Protein AF-A0A5E4IWR0-F1 (afdb_monomer_lite)

Foldseek 3Di:
DPPPDVLVVLLVVLVVQLVVLVVQLVVLVVVVVVVDPPVVSNVVSVVSNVVSVVSSVVSVLVVQLSQKDKDWDWDQDPVRDIWIWIKMWHDQPHDIDIGTQGTCVVAPPVRSSVSSSVVSCVSVVVVPPPDD

pLDDT: mean 89.86, std 14.15, range [32.12, 98.12]

Sequence (132 aa):
MTSRTDTMERVKELRAEARQAEQGLKAAHKLARAGIDIKEILEDLSGKQADALGEARELKPRARLEDLSVYKVEKKGTKGKANEYWHATWRHGQKVCNFYLGSCKKLAREQALQKAKKMKAEDLGITALSMT

Radius of gyration: 22.67 Å; chains: 1; bounding box: 53×34×69 Å

Secondary structure (DSSP, 8-state):
-----HHHHHHHHHHHHHHHHHHHHHHHHHHHHTT---HHHHHHHHHHHHHHHHHHHHHHHHHHHH--EEEEEEEE-TTS-EEEEEEEEEEETTEEEEEEEEETTT--HHHHHHHHHHHHHHHTTGGGSS--

Structure (mmCIF, N/CA/C/O backbone):
data_AF-A0A5E4IWR0-F1
#
_entry.id   AF-A0A5E4IWR0-F1
#
loop_
_atom_site.group_PDB
_atom_site.id
_atom_site.type_symbol
_atom_site.label_atom_id
_atom_site.label_alt_id
_atom_site.label_comp_id
_atom_site.label_asym_id
_atom_site.label_entity_id
_atom_site.label_seq_id
_atom_site.pdbx_PDB_ins_code
_atom_site.Cartn_x
_atom_site.Cartn_y
_atom_site.Cartn_z
_atom_site.occupancy
_atom_site.B_iso_or_equiv
_atom_site.auth_seq_id
_atom_site.auth_comp_id
_atom_site.auth_asym_id
_atom_site.auth_atom_id
_atom_site.pdbx_PDB_model_num
ATOM 1 N N . MET A 1 1 ? -8.182 10.194 3.406 1.00 36.28 1 MET A N 1
ATOM 2 C CA . MET A 1 1 ? -7.308 9.516 4.381 1.00 36.28 1 MET A CA 1
ATOM 3 C C . MET A 1 1 ? -6.332 8.657 3.591 1.00 36.28 1 MET A C 1
ATOM 5 O O . MET A 1 1 ? -6.697 7.584 3.142 1.00 36.28 1 MET A O 1
ATOM 9 N N . THR A 1 2 ? -5.161 9.194 3.262 1.00 43.69 2 THR A N 1
ATOM 10 C CA . THR A 1 2 ? -4.037 8.418 2.727 1.00 43.69 2 THR A CA 1
ATOM 11 C C . THR A 1 2 ? -3.359 7.797 3.937 1.00 43.69 2 THR A C 1
ATOM 13 O O . THR A 1 2 ? -2.675 8.509 4.670 1.00 43.69 2 THR A O 1
ATOM 16 N N . SER A 1 3 ? -3.587 6.513 4.216 1.00 48.94 3 SER A N 1
ATOM 17 C CA . SER A 1 3 ? -2.733 5.819 5.175 1.00 48.94 3 SER A CA 1
ATOM 18 C C . SER A 1 3 ? -1.317 5.808 4.586 1.00 48.94 3 SER A C 1
ATOM 20 O O . SER A 1 3 ? -1.028 5.096 3.622 1.00 48.94 3 SER A O 1
ATOM 22 N N . ARG A 1 4 ? -0.442 6.667 5.095 1.00 60.12 4 ARG A N 1
ATOM 23 C CA . ARG A 1 4 ? 0.992 6.578 4.831 1.00 60.12 4 ARG A CA 1
ATOM 24 C C . ARG A 1 4 ? 1.492 5.389 5.638 1.00 60.12 4 ARG A C 1
ATOM 26 O O . ARG A 1 4 ? 1.684 5.518 6.841 1.00 60.12 4 ARG A O 1
ATOM 33 N N . THR A 1 5 ? 1.571 4.222 5.011 1.00 79.69 5 THR A N 1
ATOM 34 C CA . THR A 1 5 ? 2.275 3.069 5.578 1.00 79.69 5 THR A CA 1
ATOM 35 C C . THR A 1 5 ? 3.553 2.894 4.782 1.00 79.69 5 THR A C 1
ATOM 37 O O . THR A 1 5 ? 3.540 3.093 3.565 1.00 79.69 5 THR A O 1
ATOM 40 N N . ASP A 1 6 ? 4.642 2.528 5.451 1.00 87.25 6 ASP A N 1
ATOM 41 C CA . ASP A 1 6 ? 5.954 2.387 4.810 1.00 87.25 6 ASP A CA 1
ATOM 42 C C . ASP A 1 6 ? 5.887 1.400 3.633 1.00 87.25 6 ASP A C 1
ATOM 44 O O . ASP A 1 6 ? 6.414 1.666 2.556 1.00 87.25 6 ASP A O 1
ATOM 48 N N . THR A 1 7 ? 5.108 0.319 3.775 1.00 90.81 7 THR A N 1
ATOM 49 C CA . THR A 1 7 ? 4.860 -0.645 2.693 1.00 90.81 7 THR A CA 1
ATOM 50 C C . THR A 1 7 ? 4.169 -0.006 1.482 1.00 90.81 7 THR A C 1
ATOM 52 O O . THR A 1 7 ? 4.489 -0.335 0.342 1.00 90.81 7 THR A O 1
ATOM 55 N N . MET A 1 8 ? 3.208 0.904 1.687 1.00 89.44 8 MET A N 1
ATOM 56 C CA . MET A 1 8 ? 2.529 1.583 0.578 1.00 89.44 8 MET A CA 1
ATOM 57 C C . MET A 1 8 ? 3.443 2.599 -0.111 1.00 89.44 8 MET A C 1
ATOM 59 O O . MET A 1 8 ? 3.373 2.734 -1.332 1.00 89.44 8 MET A O 1
ATOM 63 N N . GLU A 1 9 ? 4.285 3.309 0.642 1.00 91.88 9 GLU A N 1
ATOM 64 C CA . GLU A 1 9 ? 5.282 4.206 0.050 1.00 91.88 9 GLU A CA 1
ATOM 65 C C . GLU A 1 9 ? 6.299 3.413 -0.777 1.00 91.88 9 GLU A C 1
ATOM 67 O O . GLU A 1 9 ? 6.482 3.733 -1.951 1.00 91.88 9 GLU A O 1
ATOM 72 N N . ARG A 1 10 ? 6.798 2.277 -0.272 1.00 94.50 10 ARG A N 1
ATOM 73 C CA . ARG A 1 10 ? 7.666 1.381 -1.052 1.00 94.50 10 ARG A CA 1
ATOM 74 C C . ARG A 1 10 ? 6.998 0.885 -2.339 1.00 94.50 10 ARG A C 1
ATOM 76 O O . ARG A 1 10 ? 7.603 0.908 -3.404 1.00 94.50 10 ARG A O 1
ATOM 83 N N . VAL A 1 11 ? 5.714 0.508 -2.294 1.00 94.44 11 VAL A N 1
ATOM 84 C CA . VAL A 1 11 ? 4.952 0.132 -3.507 1.00 94.44 11 VAL A CA 1
ATOM 85 C C . VAL A 1 11 ? 4.881 1.281 -4.523 1.00 94.44 11 VAL A C 1
ATOM 87 O O . VAL A 1 11 ? 4.863 1.030 -5.731 1.00 94.44 11 VAL A O 1
ATOM 90 N N . LYS A 1 12 ? 4.797 2.541 -4.078 1.00 93.94 12 LYS A N 1
ATOM 91 C CA . LYS A 1 12 ? 4.804 3.699 -4.987 1.00 93.94 12 LYS A CA 1
ATOM 92 C C . LYS A 1 12 ? 6.186 3.940 -5.580 1.00 93.94 12 LYS A C 1
ATOM 94 O O . LYS A 1 12 ? 6.253 4.210 -6.776 1.00 93.94 12 LYS A O 1
ATOM 99 N N . GLU A 1 13 ? 7.235 3.830 -4.772 1.00 96.62 13 GLU A N 1
ATOM 100 C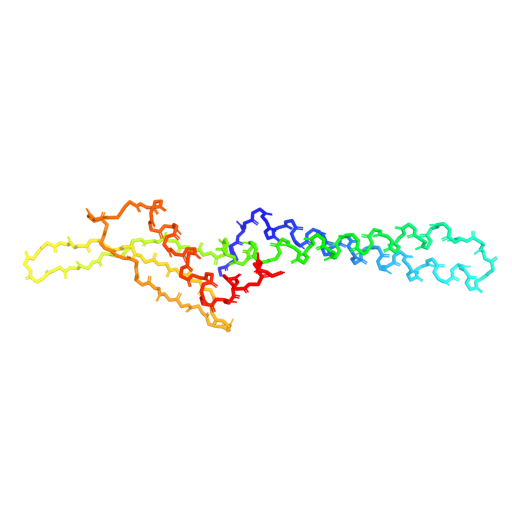 CA . GLU A 1 13 ? 8.631 3.948 -5.208 1.00 96.62 13 GLU A CA 1
ATOM 101 C C . GLU A 1 13 ? 8.947 2.916 -6.285 1.00 96.62 13 GLU A C 1
ATOM 103 O O . GLU A 1 13 ? 9.302 3.293 -7.395 1.00 96.62 13 GLU A O 1
ATOM 108 N N . LEU A 1 14 ? 8.652 1.641 -6.036 1.00 97.69 14 LEU A N 1
ATOM 109 C CA . LEU A 1 14 ? 8.834 0.560 -7.009 1.00 97.69 14 LEU A CA 1
ATOM 110 C C . LEU A 1 14 ? 8.083 0.810 -8.323 1.00 97.69 14 LEU A C 1
ATOM 112 O O . LEU A 1 14 ? 8.582 0.560 -9.417 1.00 97.69 14 LEU A O 1
ATOM 116 N N . ARG A 1 15 ? 6.868 1.364 -8.253 1.00 97.25 15 ARG A N 1
ATOM 117 C CA . ARG A 1 15 ? 6.136 1.757 -9.466 1.00 97.25 15 ARG A CA 1
ATOM 118 C C . ARG A 1 15 ? 6.764 2.950 -10.176 1.00 97.25 15 ARG A C 1
ATOM 120 O O . ARG A 1 15 ? 6.609 3.058 -11.391 1.00 97.25 15 ARG A O 1
ATOM 127 N N . ALA A 1 16 ? 7.392 3.867 -9.450 1.00 97.81 16 ALA A N 1
ATOM 128 C CA . ALA A 1 16 ? 8.133 4.971 -10.043 1.00 97.81 16 ALA A CA 1
ATOM 129 C C . ALA A 1 16 ? 9.412 4.459 -10.721 1.00 97.81 16 ALA A C 1
ATOM 131 O O . ALA A 1 16 ? 9.645 4.812 -11.874 1.00 97.81 16 ALA A O 1
ATOM 132 N N . GLU A 1 17 ? 10.151 3.556 -10.073 1.00 97.31 17 GLU A N 1
ATOM 133 C CA . GLU A 1 17 ? 11.317 2.860 -10.633 1.00 97.31 17 GLU A CA 1
ATOM 134 C C . GLU A 1 17 ? 10.945 2.119 -11.929 1.00 97.31 17 GLU A C 1
ATOM 136 O O . GLU A 1 17 ? 11.552 2.348 -12.976 1.00 97.31 17 GLU A O 1
ATOM 141 N N . ALA A 1 18 ? 9.864 1.329 -11.916 1.00 97.88 18 ALA A N 1
ATOM 142 C CA . ALA A 1 18 ? 9.372 0.630 -13.105 1.00 97.88 18 ALA A CA 1
ATOM 143 C C . ALA A 1 18 ? 9.004 1.585 -14.256 1.00 97.88 18 ALA A C 1
ATOM 145 O O . ALA A 1 18 ? 9.271 1.297 -15.423 1.00 97.88 18 ALA A O 1
ATOM 146 N N . ARG A 1 19 ? 8.401 2.742 -13.948 1.00 98.12 19 ARG A N 1
ATOM 147 C CA . ARG A 1 19 ? 8.081 3.771 -14.955 1.00 98.12 19 ARG A CA 1
ATOM 148 C C . ARG A 1 19 ? 9.333 4.427 -15.519 1.00 98.12 19 ARG A C 1
ATOM 150 O O . ARG A 1 19 ? 9.372 4.735 -16.707 1.00 98.12 19 ARG A O 1
ATOM 157 N N . GLN A 1 20 ? 10.339 4.664 -14.685 1.00 97.94 20 GLN A N 1
ATOM 158 C CA . GLN A 1 20 ? 11.612 5.215 -15.132 1.00 97.94 20 GLN A CA 1
ATOM 159 C C . GLN A 1 20 ? 12.335 4.226 -16.053 1.00 97.94 20 GLN A C 1
ATOM 161 O O . GLN A 1 20 ? 12.803 4.622 -17.120 1.00 97.94 20 GLN A O 1
ATOM 166 N N . ALA A 1 21 ? 12.344 2.937 -15.703 1.00 97.31 21 ALA A N 1
ATOM 167 C CA . ALA A 1 21 ? 12.871 1.879 -16.559 1.00 97.31 21 ALA A CA 1
ATOM 168 C C . ALA A 1 21 ? 12.120 1.801 -17.903 1.00 97.31 21 ALA A C 1
ATOM 170 O O . ALA A 1 21 ? 12.752 1.742 -18.954 1.00 97.31 21 ALA A O 1
ATOM 171 N N . GLU A 1 22 ? 10.787 1.923 -17.901 1.00 97.75 22 GLU A N 1
ATOM 172 C CA . GLU A 1 22 ? 9.972 1.980 -19.126 1.00 97.75 22 GLU A CA 1
ATOM 173 C C . GLU A 1 22 ? 10.346 3.168 -20.032 1.00 97.75 22 GLU A C 1
ATOM 175 O O . GLU A 1 22 ? 10.428 3.039 -21.257 1.00 97.75 22 GLU A O 1
ATOM 180 N N . GLN A 1 23 ? 10.575 4.347 -19.448 1.00 98.06 23 GLN A N 1
ATOM 181 C CA . GLN A 1 23 ? 11.035 5.520 -20.198 1.00 98.06 23 GLN A CA 1
ATOM 182 C C . GLN A 1 23 ? 12.432 5.289 -20.786 1.00 98.06 23 GLN A C 1
ATOM 184 O O . GLN A 1 23 ? 12.662 5.619 -21.952 1.00 98.06 23 GLN A O 1
ATOM 189 N N . GLY A 1 24 ? 13.326 4.666 -20.012 1.00 97.38 24 GLY A N 1
ATOM 190 C CA . GLY A 1 24 ? 14.638 4.225 -20.474 1.00 97.38 24 GLY A CA 1
ATOM 191 C C . GLY A 1 24 ? 14.536 3.266 -21.659 1.00 97.38 24 GLY A C 1
ATOM 192 O O . GLY A 1 24 ? 15.173 3.501 -22.680 1.00 97.38 24 GLY A O 1
ATOM 193 N N . LEU A 1 25 ? 13.672 2.248 -21.582 1.00 97.81 25 LEU A N 1
ATOM 194 C CA . LEU A 1 25 ? 13.433 1.294 -22.672 1.00 97.81 25 LEU A CA 1
ATOM 195 C C . LEU A 1 25 ? 12.947 1.991 -23.943 1.00 97.81 25 LEU A C 1
ATOM 197 O O . LEU A 1 25 ? 13.422 1.695 -25.037 1.00 97.81 25 LEU A O 1
ATOM 201 N N . LYS A 1 26 ? 12.039 2.967 -23.824 1.00 97.69 26 LYS A N 1
ATOM 202 C CA . LYS A 1 26 ? 11.575 3.761 -24.975 1.00 97.69 26 LYS A CA 1
ATOM 203 C C . LYS A 1 26 ? 12.714 4.538 -25.633 1.00 97.69 26 LYS A C 1
ATOM 205 O O . LYS A 1 26 ? 12.745 4.633 -26.859 1.00 97.69 26 LYS A O 1
ATOM 210 N N . ALA A 1 27 ? 13.624 5.111 -24.845 1.00 97.12 27 ALA A N 1
ATOM 211 C CA . ALA A 1 27 ? 14.798 5.807 -25.366 1.00 97.12 27 ALA A CA 1
ATOM 212 C C . ALA A 1 27 ? 15.786 4.824 -26.013 1.00 97.12 27 ALA A C 1
ATOM 214 O O . ALA A 1 27 ? 16.188 5.026 -27.156 1.00 97.12 27 ALA A O 1
ATOM 215 N N . ALA A 1 28 ? 16.085 3.721 -25.328 1.00 96.12 28 ALA A N 1
ATOM 216 C CA . ALA A 1 28 ? 16.936 2.643 -25.804 1.00 96.12 28 ALA A CA 1
ATOM 217 C C . ALA A 1 28 ? 16.430 2.094 -27.152 1.00 96.12 28 ALA A C 1
ATOM 219 O O . ALA A 1 28 ? 17.150 2.123 -28.145 1.00 96.12 28 ALA A O 1
ATOM 220 N N . HIS A 1 29 ? 15.150 1.740 -27.274 1.00 96.94 29 HIS A N 1
ATOM 221 C CA . HIS A 1 29 ? 14.585 1.269 -28.542 1.00 96.94 29 HIS A CA 1
ATOM 222 C C . HIS A 1 29 ? 14.750 2.253 -29.711 1.00 96.94 29 HIS A C 1
ATOM 224 O O . HIS A 1 29 ? 14.882 1.811 -30.852 1.00 96.94 29 HIS A O 1
ATOM 230 N N . LYS A 1 30 ? 14.760 3.573 -29.472 1.00 97.12 30 LYS A N 1
ATOM 231 C CA . LYS A 1 30 ? 15.048 4.558 -30.532 1.00 97.12 30 LYS A CA 1
ATOM 232 C C . LYS A 1 30 ? 16.503 4.481 -30.995 1.00 97.12 30 LYS A C 1
ATOM 234 O O . LYS A 1 30 ? 16.745 4.559 -32.194 1.00 97.12 30 LYS A O 1
ATOM 239 N N . LEU A 1 31 ? 17.441 4.297 -30.068 1.00 96.38 31 LEU A N 1
ATOM 240 C CA . LEU A 1 31 ? 18.866 4.135 -30.370 1.00 96.38 31 LEU A CA 1
ATOM 241 C C . LEU A 1 31 ? 19.137 2.820 -31.113 1.00 96.38 31 LEU A C 1
ATOM 243 O O . LEU A 1 31 ? 19.823 2.833 -32.131 1.00 96.38 31 LEU A O 1
ATOM 247 N N . ALA A 1 32 ? 18.511 1.718 -30.691 1.00 95.94 32 ALA A N 1
ATOM 248 C CA . ALA A 1 32 ? 18.590 0.442 -31.408 1.00 95.94 32 ALA A CA 1
ATOM 249 C C . ALA A 1 32 ? 18.075 0.559 -32.853 1.00 95.94 32 ALA A C 1
ATOM 251 O O . ALA A 1 32 ? 18.695 0.051 -33.782 1.00 95.94 32 ALA A O 1
ATOM 252 N N . ARG A 1 33 ? 16.969 1.286 -33.075 1.00 95.88 33 ARG A N 1
ATOM 253 C CA . ARG A 1 33 ? 16.451 1.565 -34.430 1.00 95.88 33 ARG A CA 1
ATOM 254 C C . ARG A 1 33 ? 17.398 2.413 -35.280 1.00 95.88 33 ARG A C 1
ATOM 256 O O . ARG A 1 33 ? 17.326 2.332 -36.500 1.00 95.88 33 ARG A O 1
ATOM 263 N N . ALA A 1 34 ? 18.264 3.206 -34.654 1.00 96.81 34 ALA A N 1
ATOM 264 C CA . ALA A 1 34 ? 19.317 3.960 -35.328 1.00 96.81 34 ALA A CA 1
ATOM 265 C C . ALA A 1 34 ? 20.583 3.118 -35.597 1.00 96.81 34 ALA A C 1
ATOM 267 O O . ALA A 1 34 ? 21.579 3.659 -36.066 1.00 96.81 34 ALA A O 1
ATOM 268 N N . GLY A 1 35 ? 20.551 1.810 -35.312 1.00 96.06 35 GLY A N 1
ATOM 269 C CA . GLY A 1 35 ? 21.657 0.883 -35.562 1.00 96.06 35 GLY A CA 1
ATOM 270 C C . GLY A 1 35 ? 22.710 0.835 -34.455 1.00 96.06 35 GLY A C 1
ATOM 271 O O . GLY A 1 35 ? 23.766 0.244 -34.660 1.00 96.06 35 GLY A O 1
ATOM 272 N N . ILE A 1 36 ? 22.451 1.445 -33.295 1.00 97.25 36 ILE A N 1
ATOM 273 C CA . ILE A 1 36 ? 23.368 1.397 -32.151 1.00 97.25 36 ILE A CA 1
ATOM 274 C C . ILE A 1 36 ? 23.147 0.079 -31.407 1.00 97.25 36 ILE A C 1
ATOM 276 O O . ILE A 1 36 ? 22.021 -0.217 -30.998 1.00 97.25 36 ILE A O 1
ATOM 280 N N . ASP A 1 37 ? 24.214 -0.695 -31.204 1.00 96.44 37 ASP A N 1
ATOM 281 C CA . ASP A 1 37 ? 24.151 -1.888 -30.364 1.00 96.44 37 ASP A CA 1
ATOM 282 C C . ASP A 1 37 ? 24.058 -1.489 -28.888 1.00 96.44 37 ASP A C 1
ATOM 284 O O . ASP A 1 37 ? 24.967 -0.899 -28.308 1.00 96.44 37 ASP A O 1
ATOM 288 N N . ILE A 1 38 ? 22.898 -1.767 -28.308 1.00 96.69 38 ILE A N 1
ATOM 289 C CA . ILE A 1 38 ? 22.527 -1.425 -26.935 1.00 96.69 38 ILE A CA 1
ATOM 290 C C . ILE A 1 38 ? 21.766 -2.584 -26.279 1.00 96.69 38 ILE A C 1
ATOM 292 O O . ILE A 1 38 ? 20.896 -2.370 -25.431 1.00 96.69 38 ILE A O 1
ATOM 296 N N . LYS A 1 39 ? 22.024 -3.819 -26.725 1.00 95.94 39 LYS A N 1
ATOM 297 C CA . LYS A 1 39 ? 21.284 -5.005 -26.277 1.00 95.94 39 LYS A CA 1
ATOM 298 C C . LYS A 1 39 ? 21.333 -5.176 -24.756 1.00 95.94 39 LYS A C 1
ATOM 300 O O . LYS A 1 39 ? 20.289 -5.355 -24.138 1.00 95.94 39 LYS A O 1
ATOM 305 N N . GLU A 1 40 ? 22.516 -5.036 -24.165 1.00 96.44 40 GLU A N 1
ATOM 306 C CA . GLU A 1 40 ? 22.722 -5.143 -22.715 1.00 96.44 40 GLU A CA 1
ATOM 307 C C . GLU A 1 40 ? 21.895 -4.100 -21.945 1.00 96.44 40 GLU A C 1
ATOM 309 O O . GLU A 1 40 ? 21.220 -4.423 -20.975 1.00 96.44 40 GLU A O 1
ATOM 314 N N . ILE A 1 41 ? 21.828 -2.861 -22.448 1.00 96.25 41 ILE A N 1
ATOM 315 C CA . ILE A 1 41 ? 21.018 -1.791 -21.845 1.00 96.25 41 ILE A CA 1
ATOM 316 C C . ILE A 1 41 ? 19.521 -2.137 -21.887 1.00 96.25 41 ILE A C 1
ATOM 318 O O . ILE A 1 41 ? 18.790 -1.844 -20.940 1.00 96.25 41 ILE A O 1
ATOM 322 N N . LEU A 1 42 ? 19.043 -2.740 -22.980 1.00 97.06 42 LEU A N 1
ATOM 323 C CA . LEU A 1 42 ? 17.651 -3.183 -23.092 1.00 97.06 42 LEU A CA 1
ATOM 324 C C . LEU A 1 42 ? 17.336 -4.308 -22.102 1.00 97.06 42 LEU A C 1
ATOM 326 O O . LEU A 1 42 ? 16.290 -4.261 -21.455 1.00 97.06 42 LEU A O 1
ATOM 330 N N . GLU A 1 43 ? 18.228 -5.290 -21.973 1.00 97.50 43 GLU A N 1
ATOM 331 C CA . GLU A 1 43 ? 18.077 -6.406 -21.034 1.00 97.50 43 GLU A CA 1
ATOM 332 C C . GLU A 1 43 ? 18.063 -5.907 -19.583 1.00 97.50 43 GLU A C 1
ATOM 334 O O . GLU A 1 43 ? 17.121 -6.207 -18.846 1.00 97.50 43 GLU A O 1
ATOM 339 N N . ASP A 1 44 ? 19.007 -5.044 -19.207 1.00 97.62 44 ASP A N 1
ATOM 340 C CA . ASP A 1 44 ? 19.095 -4.441 -17.875 1.00 97.62 44 ASP A CA 1
ATOM 341 C C . ASP A 1 44 ? 17.848 -3.639 -17.498 1.00 97.62 44 ASP A C 1
ATOM 343 O O . ASP A 1 44 ? 17.313 -3.758 -16.392 1.00 97.62 44 ASP A O 1
ATOM 347 N N . LEU A 1 45 ? 17.382 -2.776 -18.404 1.00 97.69 45 LEU A N 1
ATOM 348 C CA . LEU A 1 45 ? 16.205 -1.950 -18.147 1.00 97.69 45 LEU A CA 1
ATOM 349 C C . LEU A 1 45 ? 14.933 -2.799 -18.088 1.00 97.69 45 LEU A C 1
ATOM 351 O O . LEU A 1 45 ? 14.055 -2.517 -17.271 1.00 97.69 45 LEU A O 1
ATOM 355 N N . SER A 1 46 ? 14.842 -3.847 -18.909 1.00 97.50 46 SER A N 1
ATOM 356 C CA . SER A 1 46 ? 13.733 -4.800 -18.862 1.00 97.50 46 SER A CA 1
ATOM 357 C C . SER A 1 46 ? 13.727 -5.588 -17.552 1.00 97.50 46 SER A C 1
ATOM 359 O O . SER A 1 46 ? 12.667 -5.733 -16.944 1.00 97.50 46 SER A O 1
ATOM 361 N N . GLY A 1 47 ? 14.893 -6.052 -17.089 1.00 97.81 47 GLY A N 1
ATOM 362 C CA . GLY A 1 47 ? 15.050 -6.726 -15.799 1.00 97.81 47 GLY A CA 1
ATOM 363 C C . GLY A 1 47 ? 14.613 -5.830 -14.643 1.00 97.81 47 GLY A C 1
ATOM 364 O O . GLY A 1 47 ? 13.677 -6.165 -13.922 1.00 97.81 47 GLY A O 1
ATOM 365 N N . LYS A 1 48 ? 15.169 -4.613 -14.561 1.00 97.38 48 LYS A N 1
ATOM 366 C CA . LYS A 1 48 ? 14.791 -3.609 -13.546 1.00 97.38 48 LYS A CA 1
ATOM 367 C C . LYS A 1 48 ? 13.292 -3.316 -13.538 1.00 97.38 48 LYS A C 1
ATOM 369 O O . LYS A 1 48 ? 12.693 -3.179 -12.474 1.00 97.38 48 LYS A O 1
ATOM 374 N N . GLN A 1 49 ? 12.670 -3.212 -14.715 1.00 97.75 49 GLN A N 1
ATOM 375 C CA . GLN A 1 49 ? 11.228 -2.997 -14.808 1.00 97.75 49 GLN A CA 1
ATOM 376 C C . GLN A 1 49 ? 10.441 -4.194 -14.259 1.00 97.75 49 GLN A C 1
ATOM 378 O O . GLN A 1 49 ? 9.485 -3.999 -13.504 1.00 97.75 49 GLN A O 1
ATOM 383 N N . ALA A 1 50 ? 10.815 -5.414 -14.649 1.00 97.69 50 ALA A N 1
ATOM 384 C CA . ALA A 1 50 ? 10.144 -6.636 -14.227 1.00 97.69 50 ALA A CA 1
ATOM 385 C C . ALA A 1 50 ? 10.267 -6.855 -12.713 1.00 97.69 50 ALA A C 1
ATOM 387 O O . ALA A 1 50 ? 9.248 -7.079 -12.055 1.00 97.69 50 ALA A O 1
ATOM 388 N N . ASP A 1 51 ? 11.470 -6.698 -12.164 1.00 97.88 51 ASP A N 1
ATOM 389 C CA . ASP A 1 51 ? 11.755 -6.868 -10.738 1.00 97.88 51 ASP A CA 1
ATOM 390 C C . ASP A 1 51 ? 10.956 -5.869 -9.898 1.00 97.88 51 ASP A C 1
ATOM 392 O O . ASP A 1 51 ? 10.229 -6.256 -8.979 1.00 97.88 51 ASP A O 1
ATOM 396 N N . ALA A 1 52 ? 10.985 -4.587 -10.277 1.00 97.56 52 ALA A N 1
ATOM 397 C CA . ALA A 1 52 ? 10.255 -3.551 -9.558 1.00 97.56 52 ALA A CA 1
ATOM 398 C C . ALA A 1 52 ? 8.730 -3.779 -9.594 1.00 97.56 52 ALA A C 1
ATOM 400 O O . ALA A 1 52 ? 8.027 -3.568 -8.600 1.00 97.56 52 ALA A O 1
ATOM 401 N N . LEU A 1 53 ? 8.185 -4.244 -10.726 1.00 97.69 53 LEU A N 1
ATOM 402 C CA . LEU A 1 53 ? 6.767 -4.602 -10.829 1.00 97.69 53 LEU A CA 1
ATOM 403 C C . LEU A 1 53 ? 6.416 -5.859 -10.023 1.00 97.69 53 LEU A C 1
ATOM 405 O O . LEU A 1 53 ? 5.322 -5.911 -9.448 1.00 97.69 53 LEU A O 1
ATOM 409 N N . GLY A 1 54 ? 7.316 -6.841 -9.978 1.00 97.44 54 GLY A N 1
ATOM 410 C CA . GLY A 1 54 ? 7.196 -8.053 -9.171 1.00 97.44 54 GLY A CA 1
ATOM 411 C C . GLY A 1 54 ? 7.103 -7.722 -7.685 1.00 97.44 54 GLY A C 1
ATOM 412 O O . GLY A 1 54 ? 6.072 -7.988 -7.062 1.00 97.44 54 GLY A O 1
ATOM 413 N N . GLU A 1 55 ? 8.103 -7.020 -7.150 1.00 96.50 55 GLU A N 1
ATOM 414 C CA . GLU A 1 55 ? 8.146 -6.612 -5.740 1.00 96.50 55 GLU A CA 1
ATOM 415 C C . GLU A 1 55 ? 6.925 -5.742 -5.380 1.00 96.50 55 GLU A C 1
ATOM 417 O O . GLU A 1 55 ? 6.250 -5.959 -4.367 1.00 96.50 55 GLU A O 1
ATOM 422 N N . ALA A 1 56 ? 6.533 -4.803 -6.254 1.00 95.56 56 ALA A N 1
ATOM 423 C CA . ALA A 1 56 ? 5.351 -3.974 -6.020 1.00 95.56 56 ALA A CA 1
ATOM 424 C C . ALA A 1 56 ? 4.055 -4.797 -5.959 1.00 95.56 56 ALA A C 1
ATOM 426 O O . ALA A 1 56 ? 3.114 -4.425 -5.246 1.00 95.56 56 ALA A O 1
ATOM 427 N N . ARG A 1 57 ? 3.958 -5.886 -6.733 1.00 94.44 57 ARG A N 1
ATOM 428 C CA . ARG A 1 57 ? 2.796 -6.783 -6.738 1.00 94.44 57 ARG A CA 1
ATOM 429 C C . ARG A 1 57 ? 2.725 -7.594 -5.449 1.00 94.44 57 ARG A C 1
ATOM 431 O O . ARG A 1 57 ? 1.629 -7.713 -4.902 1.00 94.44 57 ARG A O 1
ATOM 438 N N . GLU A 1 58 ? 3.856 -8.081 -4.957 1.00 93.38 58 GLU A N 1
ATOM 439 C CA . GLU A 1 58 ? 3.958 -8.851 -3.712 1.00 93.38 58 GLU A CA 1
ATOM 440 C C . GLU A 1 58 ? 3.674 -8.006 -2.467 1.00 93.38 58 GLU A C 1
ATOM 442 O O . GLU A 1 58 ? 2.968 -8.442 -1.556 1.00 93.38 58 GLU A O 1
ATOM 447 N N . LEU A 1 59 ? 4.145 -6.757 -2.439 1.00 93.00 59 LEU A N 1
ATOM 448 C CA . LEU A 1 59 ? 3.932 -5.857 -1.302 1.00 93.00 59 LEU A CA 1
ATOM 449 C C . LEU A 1 59 ? 2.517 -5.263 -1.257 1.00 93.00 59 LEU A C 1
ATOM 451 O O . LEU A 1 59 ? 2.034 -4.860 -0.194 1.00 93.00 59 LEU A O 1
ATOM 455 N N . LYS A 1 60 ? 1.806 -5.216 -2.389 1.00 90.38 60 LYS A N 1
ATOM 456 C CA . LYS A 1 60 ? 0.487 -4.571 -2.483 1.00 90.38 60 LYS A CA 1
ATOM 457 C C . LYS A 1 60 ? -0.569 -5.179 -1.541 1.00 90.38 60 LYS A C 1
ATOM 459 O O . LYS A 1 60 ? -1.261 -4.385 -0.899 1.00 90.38 60 LYS A O 1
ATOM 464 N N . PRO A 1 61 ? -0.748 -6.511 -1.413 1.00 90.06 61 PRO A N 1
ATOM 465 C CA . PRO A 1 61 ? -1.660 -7.095 -0.426 1.00 90.06 61 PRO A CA 1
ATOM 466 C C . PRO A 1 61 ? -1.357 -6.640 1.003 1.00 90.06 61 PRO A C 1
ATOM 468 O O . PRO A 1 61 ? -2.264 -6.196 1.706 1.00 90.06 61 PRO A O 1
ATOM 471 N N . ARG A 1 62 ? -0.081 -6.652 1.403 1.00 89.44 62 ARG A N 1
ATOM 472 C CA . ARG A 1 62 ? 0.355 -6.191 2.726 1.00 89.44 62 ARG A CA 1
ATOM 473 C C . ARG A 1 62 ? 0.042 -4.709 2.936 1.00 89.44 62 ARG A C 1
ATOM 475 O O . ARG A 1 62 ? -0.601 -4.362 3.924 1.00 89.44 62 ARG A O 1
ATOM 482 N N . ALA A 1 63 ? 0.391 -3.855 1.975 1.00 90.50 63 ALA A N 1
ATOM 483 C CA . ALA A 1 63 ? 0.081 -2.428 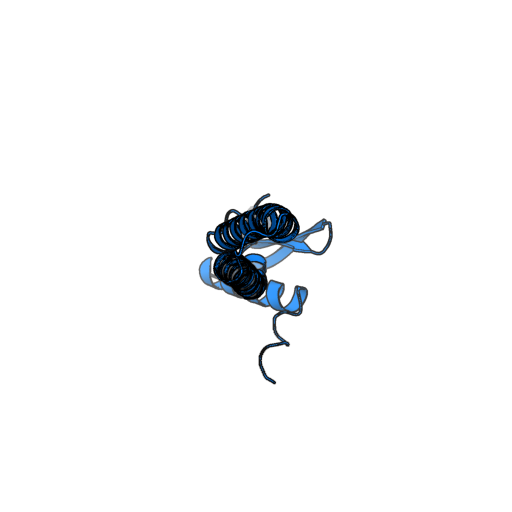2.024 1.00 90.50 63 ALA A CA 1
ATOM 484 C C . ALA A 1 63 ? -1.433 -2.171 2.151 1.00 90.50 63 ALA A C 1
ATOM 486 O O . ALA A 1 63 ? -1.868 -1.300 2.904 1.00 90.50 63 ALA A O 1
ATOM 487 N N . ARG A 1 64 ? -2.265 -2.972 1.467 1.00 89.00 64 ARG A N 1
ATOM 488 C CA . ARG A 1 64 ? -3.726 -2.897 1.610 1.00 89.00 64 ARG A CA 1
ATOM 489 C C . ARG A 1 64 ? -4.193 -3.303 3.001 1.00 89.00 64 ARG A C 1
ATOM 491 O O . ARG A 1 64 ? -5.141 -2.697 3.473 1.00 89.00 64 ARG A O 1
ATOM 498 N N . LEU A 1 65 ? -3.586 -4.281 3.665 1.00 90.06 65 LEU A N 1
ATOM 499 C CA . LEU A 1 65 ? -3.970 -4.650 5.035 1.00 90.06 65 LEU A CA 1
ATOM 500 C C . LEU A 1 65 ? -3.580 -3.583 6.060 1.00 90.06 65 LEU A C 1
ATOM 502 O O . LEU A 1 65 ? -4.297 -3.382 7.038 1.00 90.06 65 LEU A O 1
ATOM 506 N N . GLU A 1 66 ? -2.470 -2.889 5.830 1.00 89.94 66 GLU A N 1
ATOM 507 C CA . GLU A 1 66 ? -1.981 -1.829 6.713 1.00 89.94 66 GLU A CA 1
ATOM 508 C C . GLU A 1 66 ? -2.774 -0.515 6.577 1.00 89.94 66 GLU A C 1
ATOM 510 O O . GLU A 1 66 ? -2.802 0.262 7.529 1.00 89.94 66 GLU A O 1
ATOM 515 N N . ASP A 1 67 ? -3.472 -0.288 5.452 1.00 91.25 67 ASP A N 1
ATOM 516 C CA . ASP A 1 67 ? -4.328 0.891 5.196 1.00 91.25 67 ASP A CA 1
ATOM 517 C C . ASP A 1 67 ? -5.631 0.897 6.019 1.00 91.25 67 ASP A C 1
ATOM 519 O O . ASP A 1 67 ? -6.751 0.839 5.506 1.00 91.25 67 ASP A O 1
ATOM 523 N N . LEU A 1 68 ? -5.516 0.875 7.337 1.00 93.25 68 LEU A N 1
ATOM 524 C CA . LEU A 1 68 ? -6.651 0.969 8.243 1.00 93.25 68 LEU A CA 1
ATOM 525 C C . LEU A 1 68 ? -6.307 1.862 9.424 1.00 93.25 68 LEU A C 1
ATOM 527 O O . LEU A 1 68 ? -5.147 2.133 9.726 1.00 93.25 68 LEU A O 1
ATOM 531 N N . SER A 1 69 ? -7.328 2.335 10.120 1.00 94.00 69 SER A N 1
ATOM 532 C CA . SER A 1 69 ? -7.141 3.089 11.357 1.00 94.00 69 SER A CA 1
ATOM 533 C C . SER A 1 69 ? -8.054 2.553 12.434 1.00 94.00 69 SER A C 1
ATOM 535 O O . SER A 1 69 ? -9.227 2.313 12.175 1.00 94.00 69 SER A O 1
ATOM 537 N N . VAL A 1 70 ? -7.512 2.381 13.638 1.00 96.25 70 VAL A N 1
ATOM 538 C CA . VAL A 1 70 ? -8.251 1.951 14.828 1.00 96.25 70 VAL A CA 1
ATOM 539 C C . VAL A 1 70 ? -8.399 3.136 15.767 1.00 96.25 70 VAL A C 1
ATOM 541 O O . VAL A 1 70 ? -7.411 3.791 16.100 1.00 96.25 70 VAL A O 1
ATOM 544 N N . TYR A 1 71 ? -9.623 3.400 16.203 1.00 96.75 71 TYR A N 1
ATOM 545 C CA . TYR A 1 71 ? -9.970 4.541 17.041 1.00 96.75 71 TYR A CA 1
ATOM 546 C C . TYR A 1 71 ? -11.033 4.157 18.072 1.00 96.75 71 TYR A C 1
ATOM 548 O O . TYR A 1 71 ? -11.690 3.120 17.958 1.00 96.75 71 TYR A O 1
ATOM 556 N N . LYS A 1 72 ? -11.180 4.984 19.108 1.00 96.94 72 LYS A N 1
ATOM 557 C CA . LYS A 1 72 ? -12.200 4.797 20.139 1.00 96.94 72 LYS A CA 1
ATOM 558 C C . LYS A 1 72 ? -13.446 5.602 19.801 1.00 96.94 72 LYS A C 1
ATOM 560 O O . LYS A 1 72 ? -13.351 6.733 19.336 1.00 96.94 72 LYS A O 1
ATOM 565 N N . VAL A 1 73 ? -14.604 5.031 20.094 1.00 96.00 73 VAL A N 1
ATOM 566 C CA . VAL A 1 73 ? -15.892 5.720 20.094 1.00 96.00 73 VAL A CA 1
ATOM 567 C C . VAL A 1 73 ? -16.464 5.630 21.497 1.00 96.00 73 VAL A C 1
ATOM 569 O O . VAL A 1 73 ? -16.652 4.534 22.029 1.00 96.00 73 VAL A O 1
ATOM 572 N N . GLU A 1 74 ? -16.746 6.783 22.092 1.00 94.56 74 GLU A N 1
ATOM 573 C CA . GLU A 1 74 ? -17.467 6.863 23.354 1.00 94.56 74 GLU A CA 1
ATOM 574 C C . GLU A 1 74 ? -18.976 6.870 23.088 1.00 94.56 74 GLU A C 1
ATOM 576 O O . GLU A 1 74 ? -19.480 7.628 22.259 1.00 94.56 74 GLU A O 1
ATOM 581 N N . LYS A 1 75 ? -19.717 6.026 23.807 1.00 90.06 75 LYS A N 1
ATOM 582 C CA . LYS A 1 75 ? -21.178 6.094 23.876 1.00 90.06 75 LYS A CA 1
ATOM 583 C C . LYS A 1 75 ? -21.614 6.389 25.300 1.00 90.06 75 LYS A C 1
ATOM 585 O O . LYS A 1 75 ? -21.307 5.632 26.225 1.00 90.06 75 LYS A O 1
ATOM 590 N N . LYS A 1 76 ? -22.412 7.447 25.450 1.00 87.94 76 LYS A N 1
ATOM 591 C CA . LYS A 1 76 ? -23.114 7.751 26.698 1.00 87.94 76 LYS A CA 1
ATOM 592 C C . LYS A 1 76 ? -24.135 6.650 26.984 1.00 87.94 76 LYS A C 1
ATOM 594 O O . LYS A 1 76 ? -25.003 6.371 26.160 1.00 87.94 76 LYS A O 1
ATOM 599 N N . GLY A 1 77 ? -24.000 5.996 28.133 1.00 77.81 77 GLY A N 1
ATOM 600 C CA . GLY A 1 77 ? -24.969 5.017 28.610 1.00 77.81 77 GLY A CA 1
ATOM 601 C C . GLY A 1 77 ? -26.170 5.678 29.286 1.00 77.81 77 GLY A C 1
ATOM 602 O O . GLY A 1 77 ? -26.080 6.786 29.809 1.00 77.81 77 GLY A O 1
ATOM 603 N N . THR A 1 78 ? -27.281 4.947 29.353 1.00 75.31 78 THR A N 1
ATOM 604 C CA . THR A 1 78 ? -28.554 5.376 29.962 1.00 75.31 78 THR A CA 1
ATOM 605 C C . THR A 1 78 ? -28.472 5.662 31.465 1.00 75.31 78 THR A C 1
ATOM 607 O O . THR A 1 78 ? -29.337 6.341 31.999 1.00 75.31 78 THR A O 1
ATOM 610 N N . LYS A 1 79 ? -27.433 5.175 32.160 1.00 76.12 79 LYS A N 1
ATOM 611 C CA . LYS A 1 79 ? -27.210 5.379 33.607 1.00 76.12 79 LYS A CA 1
ATOM 612 C C . LYS A 1 79 ? -26.005 6.283 33.912 1.00 76.12 79 LYS A C 1
ATOM 614 O O . LYS A 1 79 ? -25.291 6.048 34.881 1.00 76.12 79 LYS A O 1
ATOM 619 N N . GLY A 1 80 ? -25.691 7.233 33.029 1.00 76.12 80 GLY A N 1
ATOM 620 C CA . GLY A 1 80 ? -24.593 8.196 33.215 1.00 76.12 80 GLY A CA 1
ATOM 621 C C . GLY A 1 80 ? -23.174 7.637 33.030 1.00 76.12 80 GLY A C 1
ATOM 622 O O . GLY A 1 80 ? -22.217 8.402 32.998 1.00 76.12 80 GLY A O 1
ATOM 623 N N . LYS A 1 81 ? -23.007 6.318 32.855 1.00 78.06 81 LYS A N 1
ATOM 624 C CA . LYS A 1 81 ? -21.701 5.700 32.574 1.00 78.06 81 LYS A CA 1
ATOM 625 C C . LYS A 1 81 ? -21.408 5.722 31.074 1.00 78.06 81 LYS A C 1
ATOM 627 O O . LYS A 1 81 ? -22.125 5.085 30.298 1.00 78.06 81 LYS A O 1
ATOM 632 N N . ALA A 1 82 ? -20.346 6.414 30.674 1.00 84.75 82 ALA A N 1
ATOM 633 C CA . ALA A 1 82 ? -19.797 6.331 29.326 1.00 84.75 82 ALA A CA 1
ATOM 634 C C . ALA A 1 82 ? -19.123 4.965 29.102 1.00 84.75 82 ALA A C 1
ATOM 636 O O . ALA A 1 82 ? -18.453 4.430 29.990 1.00 84.75 82 ALA A O 1
ATOM 637 N N . ASN A 1 83 ? -19.325 4.372 27.925 1.00 89.88 83 ASN A N 1
ATOM 638 C CA . ASN A 1 83 ? -18.609 3.173 27.501 1.00 89.88 83 ASN A CA 1
ATOM 639 C C . ASN A 1 83 ? -17.795 3.478 26.247 1.00 89.88 83 ASN A C 1
ATOM 641 O O . ASN A 1 83 ? -18.316 4.046 25.289 1.00 89.88 83 ASN A O 1
ATOM 645 N N . GLU A 1 84 ? -16.538 3.046 26.248 1.00 94.56 84 GLU A N 1
ATOM 646 C CA . GLU A 1 84 ? -15.654 3.152 25.094 1.00 94.56 84 GLU A CA 1
ATOM 647 C C . GLU A 1 84 ? -15.634 1.850 24.289 1.00 94.56 84 GLU A C 1
ATOM 649 O O . GLU A 1 84 ? -15.585 0.734 24.835 1.00 94.56 84 GLU A O 1
ATOM 654 N N . TYR A 1 85 ? -15.612 2.014 22.972 1.00 96.50 85 TYR A N 1
ATOM 655 C CA . TYR A 1 85 ? -15.561 0.929 22.012 1.00 96.50 85 TYR A CA 1
ATOM 656 C C . TYR A 1 85 ? -14.477 1.167 20.976 1.00 96.50 85 TYR A C 1
ATOM 658 O O . TYR A 1 85 ? -14.328 2.272 20.462 1.00 96.50 85 TYR A O 1
ATOM 666 N N . TRP A 1 86 ? -13.759 0.107 20.629 1.00 98.06 86 TRP A N 1
ATOM 667 C CA . TRP A 1 86 ? -12.855 0.118 19.497 1.00 98.06 86 TRP A CA 1
ATOM 668 C C . TRP A 1 86 ? -13.646 0.017 18.201 1.00 98.06 86 TRP A C 1
ATOM 670 O O . TRP A 1 86 ? -14.494 -0.863 18.032 1.00 98.06 86 TRP A O 1
ATOM 680 N N . HIS A 1 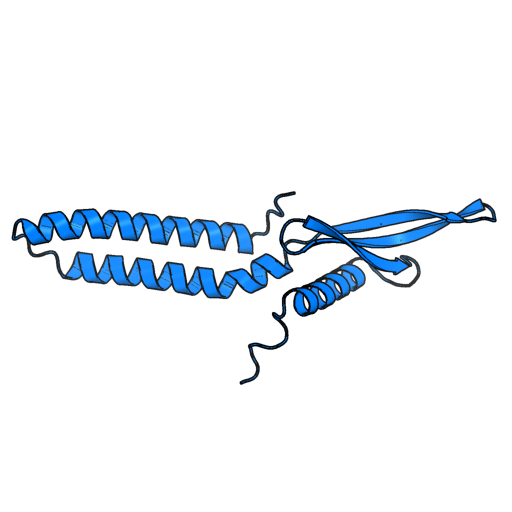87 ? -13.313 0.900 17.275 1.00 97.56 87 HIS A N 1
ATOM 681 C CA . HIS A 1 87 ? -13.744 0.865 15.893 1.00 97.56 87 HIS A CA 1
ATOM 682 C C . HIS A 1 87 ? -12.523 0.860 14.981 1.00 97.56 87 HIS A C 1
ATOM 684 O O . HIS A 1 87 ? -11.449 1.330 15.357 1.00 97.56 87 HIS A O 1
ATOM 690 N N . ALA A 1 88 ? -12.698 0.338 13.777 1.00 97.19 88 ALA A N 1
ATOM 691 C CA . ALA A 1 88 ? -11.750 0.504 12.695 1.00 97.19 88 ALA A CA 1
ATOM 692 C C . ALA A 1 88 ? -12.414 1.150 11.489 1.00 97.19 88 ALA A C 1
ATOM 694 O O . ALA A 1 88 ? -13.615 1.007 11.283 1.00 97.19 88 ALA A O 1
ATOM 695 N N . THR A 1 89 ? -11.618 1.837 10.684 1.00 95.38 89 THR A N 1
ATOM 696 C CA . THR A 1 89 ? -12.048 2.386 9.404 1.00 95.38 89 THR A CA 1
ATOM 697 C C . THR A 1 89 ? -11.068 1.995 8.312 1.00 95.38 89 THR A C 1
ATOM 699 O O . THR A 1 89 ? -9.852 2.013 8.527 1.00 95.38 89 THR A O 1
ATOM 702 N N . TRP A 1 90 ? -11.598 1.599 7.158 1.00 94.38 90 TRP A N 1
ATOM 703 C CA . TRP A 1 90 ? -10.823 1.352 5.945 1.00 94.38 90 TRP A CA 1
ATOM 704 C C . TRP A 1 90 ? -11.687 1.525 4.700 1.00 94.38 90 TRP A C 1
ATOM 706 O O . TRP A 1 90 ? -12.916 1.605 4.762 1.00 94.38 90 TRP A O 1
ATOM 716 N N . ARG A 1 91 ? -11.029 1.589 3.541 1.00 90.25 91 ARG A N 1
ATOM 717 C CA . ARG A 1 91 ? -11.714 1.659 2.255 1.00 90.25 91 ARG A CA 1
ATOM 718 C C . ARG A 1 91 ? -12.165 0.275 1.796 1.00 90.25 91 ARG A C 1
ATOM 720 O O . ARG A 1 91 ? -11.334 -0.615 1.622 1.00 90.25 91 ARG A O 1
ATOM 727 N N . HIS A 1 92 ? -13.461 0.135 1.549 1.00 85.56 92 HIS A N 1
ATOM 728 C CA . HIS A 1 92 ? -14.078 -1.030 0.930 1.00 85.56 92 HIS A CA 1
ATOM 729 C C . HIS A 1 92 ? -14.641 -0.615 -0.436 1.00 85.56 92 HIS A C 1
ATOM 731 O O . HIS A 1 92 ? -15.559 0.207 -0.535 1.00 85.56 92 HIS A O 1
ATOM 737 N N . GLY A 1 93 ? -14.029 -1.114 -1.512 1.00 83.81 93 GLY A N 1
ATOM 738 C CA . GLY A 1 93 ? -14.308 -0.647 -2.870 1.00 83.81 93 GLY A CA 1
ATOM 739 C C . GLY A 1 93 ? -14.083 0.864 -3.005 1.00 83.81 93 GLY A C 1
ATOM 740 O O . GLY A 1 93 ? -12.970 1.362 -2.832 1.00 83.81 93 GLY A O 1
ATOM 741 N N . GLN A 1 94 ? -15.148 1.610 -3.304 1.00 87.25 94 GLN A N 1
ATOM 742 C CA . GLN A 1 94 ? -15.085 3.065 -3.482 1.00 87.25 94 GLN A CA 1
ATOM 743 C C . GLN A 1 94 ? -15.342 3.868 -2.198 1.00 87.25 94 GLN A C 1
ATOM 745 O O . GLN A 1 94 ? -14.981 5.049 -2.148 1.00 87.25 94 GLN A O 1
ATOM 750 N N . LYS A 1 95 ? -15.901 3.248 -1.151 1.00 91.56 95 LYS A N 1
ATOM 751 C CA . LYS A 1 95 ? -16.378 3.928 0.065 1.00 91.56 95 LYS A CA 1
ATOM 752 C C . LYS A 1 95 ? -15.470 3.649 1.263 1.00 91.56 95 LYS A C 1
ATOM 754 O O . LYS A 1 95 ? -14.788 2.631 1.314 1.00 91.56 95 LYS A O 1
ATOM 759 N N . VAL A 1 96 ? -15.450 4.569 2.224 1.00 92.75 96 VAL A N 1
ATOM 760 C CA . VAL A 1 96 ? -14.817 4.356 3.534 1.00 92.75 96 VAL A CA 1
ATOM 761 C C . VAL A 1 96 ? -15.878 3.805 4.482 1.00 92.75 96 VAL A C 1
ATOM 763 O O . VAL A 1 96 ? -16.938 4.410 4.627 1.00 92.75 96 VAL A O 1
ATOM 766 N N . CYS A 1 97 ? -15.598 2.662 5.099 1.00 94.31 97 CYS A N 1
ATOM 767 C CA . CYS A 1 97 ? -16.518 1.956 5.985 1.00 94.31 97 CYS A CA 1
ATOM 768 C C . CYS A 1 97 ? -15.950 1.907 7.406 1.00 94.31 97 CYS A C 1
ATOM 770 O O . CYS A 1 97 ? -14.735 1.827 7.587 1.00 94.31 97 CYS A O 1
ATOM 772 N N . ASN A 1 98 ? -16.833 1.938 8.407 1.00 95.50 98 ASN A N 1
ATOM 773 C CA . ASN A 1 98 ? -16.472 1.845 9.820 1.00 95.50 98 ASN A CA 1
ATOM 774 C C . ASN A 1 98 ? -16.969 0.520 10.402 1.00 95.50 98 ASN A C 1
ATOM 776 O O . ASN A 1 98 ? -18.122 0.144 10.203 1.00 95.50 98 ASN A O 1
ATOM 780 N N . PHE A 1 99 ? -16.123 -0.151 11.173 1.00 96.06 99 PHE A N 1
ATOM 781 C CA . PHE A 1 99 ? -16.358 -1.488 11.703 1.00 96.06 99 PHE A CA 1
ATOM 782 C C . PHE A 1 99 ? -16.197 -1.487 13.216 1.00 96.06 99 PHE A C 1
ATOM 784 O O . PHE A 1 99 ? -15.252 -0.911 13.750 1.00 96.06 99 PHE A O 1
ATOM 791 N N . TYR A 1 100 ? -17.124 -2.130 13.918 1.00 96.19 100 TYR A N 1
ATOM 792 C CA . TYR A 1 100 ? -17.048 -2.314 15.363 1.00 96.19 100 TYR A CA 1
ATOM 793 C C . TYR A 1 100 ? -16.105 -3.471 15.709 1.00 96.19 100 TYR A C 1
ATOM 795 O O . TYR A 1 100 ? -16.245 -4.569 15.173 1.00 96.19 100 TYR A O 1
ATOM 803 N N . LEU A 1 101 ? -15.173 -3.250 16.636 1.00 97.12 101 LEU A N 1
ATOM 804 C CA . LEU A 1 101 ? -14.191 -4.261 17.042 1.00 97.12 101 LEU A CA 1
ATOM 805 C C . LEU A 1 101 ? -14.492 -4.858 18.418 1.00 97.12 101 LEU A C 1
ATOM 807 O O . LEU A 1 101 ? -14.181 -6.027 18.659 1.00 97.12 101 LEU A O 1
ATOM 811 N N . GLY A 1 102 ? -15.101 -4.091 19.321 1.00 95.81 102 GLY A N 1
ATOM 812 C CA . GLY A 1 102 ? -15.401 -4.546 20.677 1.00 95.81 102 GLY A CA 1
ATOM 813 C C . GLY A 1 102 ? -15.327 -3.431 21.713 1.00 95.81 102 GLY A C 1
ATOM 814 O O . GLY A 1 102 ? -15.017 -2.285 21.402 1.00 95.81 102 GLY A O 1
ATOM 815 N N . SER A 1 103 ? -15.602 -3.763 22.973 1.00 95.00 103 SER A N 1
ATOM 816 C CA . SER A 1 103 ? -15.432 -2.822 24.087 1.00 95.00 103 SER A CA 1
ATOM 817 C C . SER A 1 103 ? -13.963 -2.673 24.477 1.00 95.00 103 SER A C 1
ATOM 819 O O . SER A 1 103 ? -13.265 -3.676 24.631 1.00 95.00 103 SER A O 1
ATOM 821 N N . CYS A 1 104 ? -13.531 -1.439 24.750 1.00 94.69 104 CYS A N 1
ATOM 822 C CA . CYS A 1 104 ? -12.185 -1.150 25.255 1.00 94.69 104 CYS A CA 1
ATOM 823 C C . CYS A 1 104 ? -11.897 -1.808 26.614 1.00 94.69 104 CYS A C 1
ATOM 825 O O . CYS A 1 104 ? -10.742 -2.034 26.947 1.00 94.69 104 CYS A O 1
ATOM 827 N N . LYS A 1 105 ? -12.934 -2.167 27.387 1.00 92.94 105 LYS A N 1
ATOM 828 C CA . LYS A 1 105 ? -12.785 -2.880 28.669 1.00 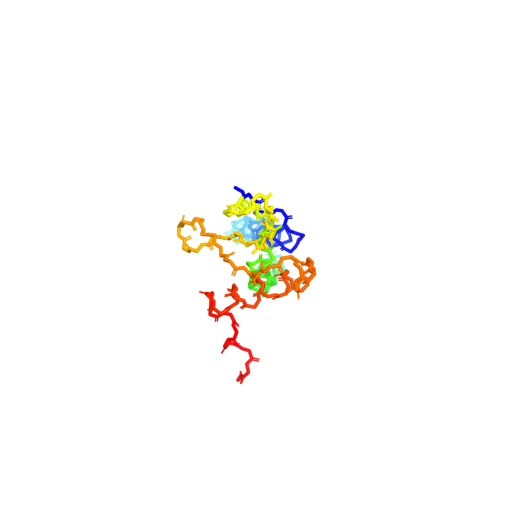92.94 105 LYS A CA 1
ATOM 829 C C . LYS A 1 105 ? -12.301 -4.323 28.509 1.00 92.94 105 LYS A C 1
ATOM 831 O O . LYS A 1 105 ? -11.796 -4.897 29.462 1.00 92.94 105 LYS A O 1
ATOM 836 N N . LYS A 1 106 ? -12.528 -4.925 27.337 1.00 93.56 106 LYS A N 1
ATOM 837 C CA . LYS A 1 106 ? -12.248 -6.345 27.064 1.00 93.56 106 LYS A CA 1
ATOM 838 C C . LYS A 1 106 ? -11.135 -6.553 26.039 1.00 93.56 106 LYS A C 1
ATOM 840 O O . LYS A 1 106 ? -10.747 -7.689 25.802 1.00 93.56 106 LYS A O 1
ATOM 845 N N . LEU A 1 107 ? -10.697 -5.486 25.378 1.00 94.12 107 LEU A N 1
ATOM 846 C CA . LEU A 1 107 ? -9.821 -5.563 24.220 1.00 94.12 107 LEU A CA 1
ATOM 847 C C . LEU A 1 107 ? -8.797 -4.434 24.295 1.00 94.12 107 LEU A C 1
ATOM 849 O O . LEU A 1 107 ? -9.169 -3.258 24.313 1.00 94.12 107 LEU A O 1
ATOM 853 N N . ALA A 1 108 ? -7.516 -4.786 24.316 1.00 95.88 108 ALA A N 1
ATOM 854 C CA . ALA A 1 108 ? -6.437 -3.814 24.197 1.00 95.88 108 ALA A CA 1
ATOM 855 C C . ALA A 1 108 ? -6.352 -3.264 22.762 1.00 95.88 108 ALA A C 1
ATOM 857 O O . ALA A 1 108 ? -6.827 -3.888 21.809 1.00 95.88 108 ALA A O 1
ATOM 858 N N . ARG A 1 109 ? -5.705 -2.106 22.585 1.00 93.94 109 ARG A N 1
ATOM 859 C CA . ARG A 1 109 ? -5.555 -1.468 21.264 1.00 93.94 109 ARG A CA 1
ATOM 860 C C . ARG A 1 109 ? -4.874 -2.385 20.243 1.00 93.94 109 ARG A C 1
ATOM 862 O O . ARG A 1 109 ? -5.311 -2.452 19.100 1.00 93.94 109 ARG A O 1
ATOM 869 N N . GLU A 1 110 ? -3.823 -3.094 20.643 1.00 95.19 110 GLU A N 1
ATOM 870 C CA . GLU A 1 110 ? -3.088 -4.014 19.763 1.00 95.19 110 GLU A CA 1
ATOM 871 C C . GLU A 1 110 ? -3.951 -5.198 19.329 1.00 95.19 110 GLU A C 1
ATOM 873 O O . GLU A 1 110 ? -3.981 -5.546 18.151 1.00 95.19 110 GLU A O 1
ATOM 878 N N . GLN A 1 111 ? -4.736 -5.762 20.248 1.00 96.19 111 GLN A N 1
ATOM 879 C CA . GLN A 1 111 ? -5.687 -6.827 19.930 1.00 96.19 111 GLN A CA 1
ATOM 880 C C . GLN A 1 111 ? -6.793 -6.326 18.989 1.00 96.19 111 GLN A C 1
ATOM 882 O O . GLN A 1 111 ? -7.190 -7.034 18.064 1.00 96.19 111 GLN A O 1
ATOM 887 N N . ALA A 1 112 ? -7.256 -5.085 19.175 1.00 96.50 112 ALA A N 1
ATOM 888 C CA . ALA A 1 112 ? -8.188 -4.430 18.261 1.00 96.50 112 ALA A CA 1
ATOM 889 C C . ALA A 1 112 ? -7.578 -4.246 16.863 1.00 96.50 112 ALA A C 1
ATOM 891 O O . ALA A 1 112 ? -8.245 -4.516 15.865 1.00 96.50 112 ALA A O 1
ATOM 892 N N . LEU A 1 113 ? -6.300 -3.867 16.783 1.00 94.69 113 LEU A N 1
ATOM 893 C CA . LEU A 1 113 ? -5.569 -3.752 15.523 1.00 94.69 113 LEU A CA 1
ATOM 894 C C . LEU A 1 113 ? -5.445 -5.097 14.802 1.00 94.69 113 LEU A C 1
ATOM 896 O O . LEU A 1 113 ? -5.739 -5.168 13.611 1.00 94.69 113 LEU A O 1
ATOM 900 N N . GLN A 1 114 ? -5.071 -6.165 15.509 1.00 94.31 114 GLN A N 1
ATOM 901 C CA . GLN A 1 11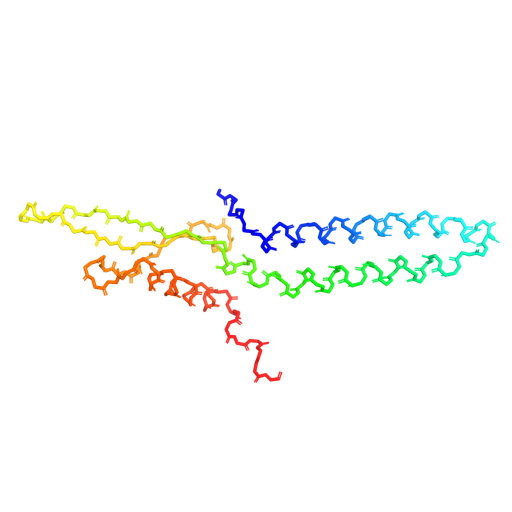4 ? -4.990 -7.503 14.914 1.00 94.31 114 GLN A CA 1
ATOM 902 C C . GLN A 1 114 ? -6.359 -7.995 14.437 1.00 94.31 114 GLN A C 1
ATOM 904 O O . GLN A 1 114 ? -6.485 -8.516 13.328 1.00 94.31 114 GLN A O 1
ATOM 909 N N . LYS A 1 115 ? -7.411 -7.748 15.225 1.00 95.31 115 LYS A N 1
ATOM 910 C CA . LYS A 1 115 ? -8.788 -8.055 14.829 1.00 95.31 115 LYS A CA 1
ATOM 911 C C . LYS A 1 115 ? -9.203 -7.289 13.570 1.00 95.31 115 LYS A C 1
ATOM 913 O O . LYS A 1 115 ? -9.771 -7.891 12.664 1.00 95.31 115 LYS A O 1
ATOM 918 N N . ALA A 1 116 ? -8.883 -5.997 13.481 1.00 95.56 116 ALA A N 1
ATOM 919 C CA . ALA A 1 116 ? -9.166 -5.184 12.301 1.00 95.56 116 ALA A CA 1
ATOM 920 C C . ALA A 1 116 ? -8.420 -5.693 11.058 1.00 95.56 116 ALA A C 1
ATOM 922 O O . ALA A 1 116 ? -9.027 -5.810 9.997 1.00 95.56 116 ALA A O 1
ATOM 923 N N . LYS A 1 117 ? -7.134 -6.055 11.190 1.00 93.56 117 LYS A N 1
ATOM 924 C CA . LYS A 1 117 ? -6.345 -6.642 10.093 1.00 93.56 117 LYS A CA 1
ATOM 925 C C . LYS A 1 117 ? -6.954 -7.950 9.589 1.00 93.56 117 LYS A C 1
ATOM 927 O O . LYS A 1 117 ? -7.079 -8.120 8.381 1.00 93.56 117 LYS A O 1
ATOM 932 N N . LYS A 1 118 ? -7.380 -8.836 10.497 1.00 93.81 118 LYS A N 1
ATOM 933 C CA . LYS A 1 118 ? -8.048 -10.097 10.140 1.00 93.81 118 LYS A CA 1
ATOM 934 C C . LYS A 1 118 ? -9.363 -9.851 9.394 1.00 93.81 118 LYS A C 1
ATOM 936 O O . LYS A 1 118 ? -9.535 -10.368 8.297 1.00 93.81 118 LYS A O 1
ATOM 941 N N . MET A 1 119 ? -10.236 -9.002 9.944 1.00 94.44 119 MET A N 1
ATOM 942 C CA . MET A 1 119 ? -11.506 -8.640 9.298 1.00 94.44 119 MET A CA 1
ATOM 943 C C . MET A 1 119 ? -11.283 -8.025 7.915 1.00 94.44 119 MET A C 1
ATOM 945 O O . MET A 1 119 ? -11.995 -8.346 6.972 1.00 94.44 119 MET A O 1
ATOM 949 N N . LYS A 1 120 ? -10.268 -7.165 7.772 1.00 93.69 120 LYS A N 1
ATOM 950 C CA . LYS A 1 120 ? -9.921 -6.564 6.485 1.00 93.69 120 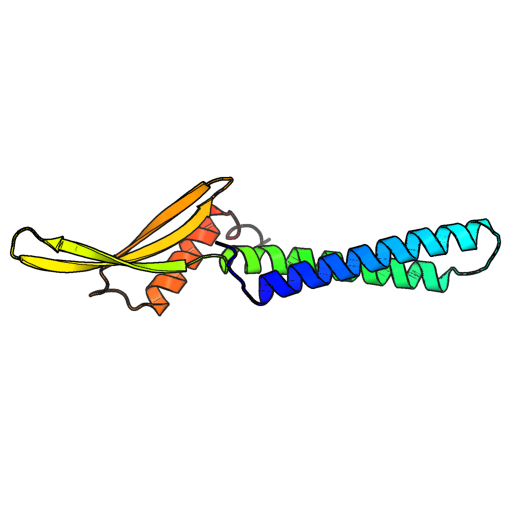LYS A CA 1
ATOM 951 C C . LYS A 1 120 ? -9.356 -7.584 5.491 1.00 93.69 120 LYS A C 1
ATOM 953 O O . LYS A 1 120 ? -9.631 -7.474 4.304 1.00 93.69 120 LYS A O 1
ATOM 958 N N . ALA A 1 121 ? -8.572 -8.565 5.938 1.00 92.00 121 ALA A N 1
ATOM 959 C CA . ALA A 1 121 ? -8.066 -9.624 5.063 1.00 92.00 121 ALA A CA 1
ATOM 960 C C . ALA A 1 121 ? -9.200 -10.471 4.480 1.00 92.00 121 ALA A C 1
ATOM 962 O O . ALA A 1 121 ? -9.201 -10.724 3.275 1.00 92.00 121 ALA A O 1
ATOM 963 N N . GLU A 1 122 ? -10.174 -10.829 5.320 1.00 91.56 122 GLU A N 1
ATOM 964 C CA . GLU A 1 122 ? -11.394 -11.537 4.919 1.00 91.56 122 GLU A CA 1
ATOM 965 C C . GLU A 1 122 ? -12.215 -10.697 3.929 1.00 91.56 122 GLU A C 1
ATOM 967 O O . GLU A 1 122 ? -12.540 -11.170 2.844 1.00 91.56 122 GLU A O 1
ATOM 972 N N . ASP A 1 123 ? -12.447 -9.421 4.248 1.00 90.00 123 ASP A N 1
ATOM 973 C CA . ASP A 1 123 ? -13.163 -8.454 3.402 1.00 90.00 123 ASP A CA 1
ATOM 974 C C . ASP A 1 123 ? -12.508 -8.250 2.022 1.00 90.00 123 ASP A C 1
ATOM 976 O O . ASP A 1 123 ? -13.180 -8.006 1.021 1.00 90.00 123 ASP A O 1
ATOM 980 N N . LEU A 1 124 ? -11.178 -8.359 1.952 1.00 87.50 124 LEU A N 1
ATOM 981 C CA . LEU A 1 124 ? -10.408 -8.210 0.718 1.00 87.50 124 LEU A CA 1
ATOM 982 C C . LEU A 1 124 ? -10.120 -9.532 -0.009 1.00 87.50 124 LEU A C 1
ATOM 984 O O . LEU A 1 124 ? -9.498 -9.488 -1.073 1.00 87.50 124 LEU A O 1
ATOM 988 N N . GLY A 1 125 ? -10.517 -10.682 0.547 1.00 87.44 125 GLY A N 1
ATOM 989 C CA . GLY A 1 125 ? -10.219 -12.005 -0.013 1.00 87.44 125 GLY A CA 1
ATOM 990 C C . GLY A 1 125 ? -8.726 -12.362 -0.029 1.00 87.44 125 GLY A C 1
ATOM 991 O O . GLY A 1 125 ? -8.302 -13.207 -0.811 1.00 87.44 125 GLY A O 1
ATOM 992 N N . ILE A 1 126 ? -7.905 -11.713 0.805 1.00 83.31 126 ILE A N 1
ATOM 993 C CA . ILE A 1 126 ? -6.446 -11.935 0.845 1.00 83.31 126 ILE A CA 1
ATOM 994 C C . ILE A 1 126 ? -6.113 -13.227 1.609 1.00 83.31 126 ILE A C 1
ATOM 996 O O . ILE A 1 126 ? -5.090 -13.854 1.357 1.00 83.31 126 ILE A O 1
ATOM 1000 N N . THR A 1 127 ? -7.000 -13.672 2.499 1.00 63.88 127 THR A N 1
ATOM 1001 C CA . THR A 1 127 ? -6.804 -14.829 3.385 1.00 63.88 127 THR A CA 1
ATOM 1002 C C . THR A 1 127 ? -6.854 -16.199 2.686 1.00 63.88 127 THR A C 1
ATOM 1004 O O . THR A 1 127 ? -6.664 -17.203 3.362 1.00 63.88 127 THR A O 1
ATOM 1007 N N . ALA A 1 128 ? -7.096 -16.269 1.369 1.00 47.78 128 ALA A N 1
ATOM 1008 C CA . ALA A 1 128 ? -7.355 -17.527 0.650 1.00 47.78 128 ALA A CA 1
ATOM 1009 C C . ALA A 1 128 ? -6.404 -17.844 -0.526 1.00 47.78 128 ALA A C 1
ATOM 1011 O O . ALA A 1 128 ? -6.608 -18.848 -1.198 1.00 47.78 128 ALA A O 1
ATOM 1012 N N . LEU A 1 129 ? -5.375 -17.032 -0.797 1.00 43.84 129 LEU A N 1
ATOM 1013 C CA . LEU A 1 129 ? -4.534 -17.177 -2.005 1.00 43.84 129 LEU A CA 1
ATOM 1014 C C . LEU A 1 129 ? -3.061 -17.546 -1.740 1.00 43.84 129 LEU A C 1
ATOM 1016 O O . LEU A 1 129 ? -2.216 -17.334 -2.602 1.00 43.84 129 LEU A O 1
ATOM 1020 N N . SER A 1 130 ? -2.734 -18.108 -0.573 1.00 35.72 130 SER A N 1
ATOM 1021 C CA . SER A 1 130 ? -1.351 -18.505 -0.245 1.00 35.72 130 SER A CA 1
ATOM 1022 C C . SER A 1 130 ? -1.213 -19.874 0.437 1.00 35.72 130 SER A C 1
ATOM 1024 O O . SER A 1 130 ? -0.279 -20.074 1.208 1.00 35.72 130 SER A O 1
ATOM 1026 N N . MET A 1 131 ? -2.133 -20.815 0.192 1.00 32.12 131 MET A N 1
ATOM 1027 C CA . MET A 1 131 ? -2.005 -22.215 0.648 1.00 32.12 131 MET A CA 1
ATOM 1028 C C . MET A 1 131 ? -2.340 -23.242 -0.448 1.00 32.12 131 MET A C 1
ATOM 1030 O O . MET A 1 131 ? -2.976 -24.258 -0.176 1.00 32.12 131 MET A O 1
ATOM 1034 N N . THR A 1 132 ? -1.902 -22.988 -1.679 1.00 32.88 132 THR A N 1
ATOM 1035 C CA . THR A 1 132 ? -1.849 -23.990 -2.757 1.00 32.88 132 THR A CA 1
ATOM 1036 C C . THR A 1 132 ? -0.604 -23.771 -3.583 1.00 32.88 132 THR A C 1
ATOM 1038 O O . THR A 1 132 ? -0.418 -22.599 -3.986 1.00 32.88 132 THR A O 1
#